Protein AF-A0A072V6P6-F1 (afdb_monomer)

Organism: Medicago truncatula (NCBI:txid3880)

Mean predicted aligned error: 11.07 Å

Radius of gyration: 18.54 Å; Cα contacts (8 Å, |Δi|>4): 54; chains: 1; bounding box: 42×20×48 Å

Foldseek 3Di:
DVVVVVVVVVVVVVVVVVVVVVVVVVPFQFAPWQVSCVVCPVVADPPFDWTQDPRGTDTHD

Secondary structure (DSSP, 8-state):
-HHHHHHHHHHHHHHHHHHHHHHHHHTS-B-SSGGGGGGGTTTS-TT-EEEEETTEEEEE-

Sequence (61 aa):
MAKILKFVYATILIIFLFVIATEVNAFRNPCKSDSDCTKLKLKCDRHTILTCFWRHCYCIF

Structure (mmCIF, N/CA/C/O backbone):
data_AF-A0A072V6P6-F1
#
_entry.id   AF-A0A072V6P6-F1
#
loop_
_atom_site.group_PDB
_atom_site.id
_atom_site.type_symbol
_atom_site.label_atom_id
_atom_site.label_alt_id
_atom_site.label_comp_id
_atom_site.label_asym_id
_atom_site.label_entity_id
_atom_site.label_seq_id
_atom_site.pdbx_PDB_ins_code
_atom_site.Cartn_x
_atom_site.Cartn_y
_atom_site.Cartn_z
_atom_site.occupancy
_atom_site.B_iso_or_equiv
_atom_site.auth_seq_id
_atom_site.auth_comp_id
_atom_site.auth_asym_id
_atom_site.auth_atom_id
_atom_site.pdbx_PDB_model_num
ATOM 1 N N . MET A 1 1 ? -30.206 1.135 25.511 1.00 61.28 1 MET A N 1
ATOM 2 C CA . MET A 1 1 ? -28.728 1.191 25.621 1.00 61.28 1 MET A CA 1
ATOM 3 C C . MET A 1 1 ? -28.017 0.138 24.766 1.00 61.28 1 MET A C 1
ATOM 5 O O . MET A 1 1 ? -27.208 0.525 23.936 1.00 61.28 1 MET A O 1
ATOM 9 N N . ALA A 1 2 ? -28.357 -1.157 24.854 1.00 72.00 2 ALA A N 1
ATOM 10 C CA . ALA A 1 2 ? -27.696 -2.221 24.072 1.00 72.00 2 ALA A CA 1
ATOM 11 C C . ALA A 1 2 ? -27.708 -2.029 22.536 1.00 72.00 2 ALA A C 1
ATOM 13 O O . ALA A 1 2 ? -26.749 -2.385 21.860 1.00 72.00 2 ALA A O 1
ATOM 14 N N . LYS A 1 3 ? -28.772 -1.436 21.973 1.00 76.75 3 LYS A N 1
ATOM 15 C CA . LYS A 1 3 ? -28.856 -1.128 20.531 1.00 76.75 3 LYS A CA 1
ATOM 16 C C . LYS A 1 3 ? -27.823 -0.082 20.082 1.00 76.75 3 LYS A C 1
ATOM 18 O O . LYS A 1 3 ? -27.254 -0.222 19.008 1.00 76.75 3 LYS A O 1
ATOM 23 N N . ILE A 1 4 ? -27.557 0.919 20.923 1.00 82.88 4 ILE A N 1
ATOM 24 C CA . ILE A 1 4 ? -26.587 1.990 20.639 1.00 82.88 4 ILE A CA 1
ATOM 25 C C . ILE A 1 4 ? -25.164 1.429 20.711 1.00 82.88 4 ILE A C 1
ATOM 27 O O . ILE A 1 4 ? -24.369 1.660 19.810 1.00 82.88 4 ILE A O 1
ATOM 31 N N . LEU A 1 5 ? -24.878 0.605 21.725 1.00 82.44 5 LEU A N 1
ATOM 32 C CA . LEU A 1 5 ? -23.597 -0.099 21.855 1.00 82.44 5 LEU A CA 1
ATOM 33 C C . LEU A 1 5 ? -23.291 -0.983 20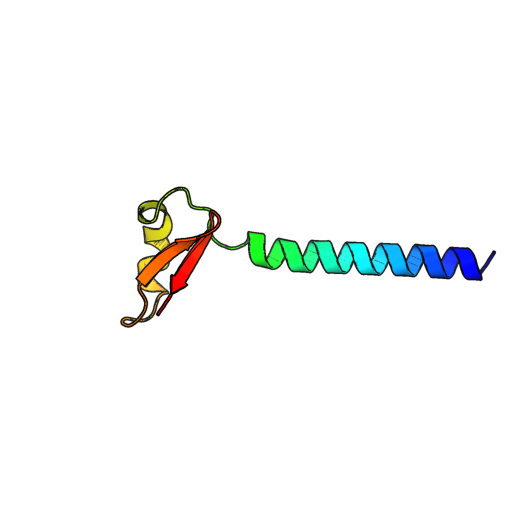.638 1.00 82.44 5 LEU A C 1
ATOM 35 O O . LEU A 1 5 ? -22.181 -0.936 20.120 1.00 82.44 5 LEU A O 1
ATOM 39 N N . LYS A 1 6 ? -24.281 -1.734 20.135 1.00 81.81 6 LYS A N 1
ATOM 40 C CA . LYS A 1 6 ? -24.130 -2.536 18.907 1.00 81.81 6 LYS A CA 1
ATOM 41 C C . LYS A 1 6 ? -23.815 -1.678 17.684 1.00 81.81 6 LYS A C 1
ATOM 43 O O . LYS A 1 6 ? -22.962 -2.056 16.889 1.00 81.81 6 LYS A O 1
ATOM 48 N N . PHE A 1 7 ? -24.487 -0.536 17.544 1.00 89.50 7 PHE A N 1
ATOM 49 C CA . PHE A 1 7 ? -24.259 0.373 16.424 1.00 89.50 7 PHE A CA 1
ATOM 50 C C . PHE A 1 7 ? -22.837 0.943 16.440 1.00 89.50 7 PHE A C 1
ATOM 52 O O . PHE A 1 7 ? -22.156 0.875 15.424 1.00 89.50 7 PHE A O 1
ATOM 59 N N . VAL A 1 8 ? -22.371 1.418 17.600 1.00 93.62 8 VAL A N 1
ATOM 60 C CA . VAL A 1 8 ? -21.006 1.944 17.778 1.00 93.62 8 VAL A CA 1
ATOM 61 C C . VAL A 1 8 ? -19.953 0.877 17.474 1.00 93.62 8 VAL A C 1
ATOM 63 O O . VAL A 1 8 ? -18.966 1.148 16.796 1.00 93.62 8 VAL A O 1
ATOM 66 N N . TYR A 1 9 ? -20.167 -0.356 17.933 1.00 92.31 9 TYR A N 1
ATOM 67 C CA . TYR A 1 9 ? -19.226 -1.444 17.670 1.00 92.31 9 TYR A CA 1
ATOM 68 C C . TYR A 1 9 ? -19.154 -1.798 16.179 1.00 92.31 9 TYR A C 1
ATOM 70 O O . TYR A 1 9 ? -18.071 -2.034 15.648 1.00 92.31 9 TYR A O 1
ATOM 78 N N . ALA A 1 10 ? -20.300 -1.795 15.490 1.00 93.00 10 ALA A N 1
ATOM 79 C CA . ALA A 1 10 ? -20.365 -2.046 14.056 1.00 93.00 10 ALA A CA 1
ATOM 80 C C . ALA A 1 10 ? -19.665 -0.944 13.245 1.00 93.00 10 ALA A C 1
ATOM 82 O O . ALA A 1 10 ? -18.915 -1.259 12.324 1.00 93.00 10 ALA A O 1
ATOM 83 N N . THR A 1 11 ? -19.843 0.334 13.596 1.00 93.50 11 THR A N 1
ATOM 84 C CA . THR A 1 11 ? -19.142 1.437 12.919 1.00 93.50 11 THR A CA 1
ATOM 85 C C . THR A 1 11 ? -17.638 1.390 13.144 1.00 93.50 11 THR A C 1
ATOM 87 O O . THR A 1 11 ? -16.895 1.561 12.182 1.00 93.50 11 THR A O 1
ATOM 90 N N . ILE A 1 12 ? -17.175 1.092 14.362 1.00 94.19 12 ILE A N 1
ATOM 91 C CA . ILE A 1 12 ? -15.739 0.914 14.635 1.00 94.19 12 ILE A CA 1
ATOM 92 C C . ILE A 1 12 ? -15.165 -0.214 13.770 1.00 94.19 12 ILE A C 1
ATOM 94 O O . ILE A 1 12 ? -14.133 -0.021 13.134 1.00 94.19 12 ILE A O 1
ATOM 98 N N . LEU A 1 13 ? -15.851 -1.359 13.690 1.00 93.69 13 LEU A N 1
ATOM 99 C CA . LEU A 1 13 ? -15.441 -2.487 12.847 1.00 93.69 13 LEU A CA 1
ATOM 100 C C . LEU A 1 13 ? -15.336 -2.103 11.368 1.00 93.69 13 LEU A C 1
ATOM 102 O O . LEU A 1 13 ? -14.343 -2.426 10.721 1.00 93.69 13 LEU A O 1
ATOM 106 N N . ILE A 1 14 ? -16.332 -1.389 10.841 1.00 92.00 14 ILE A N 1
ATOM 107 C CA . ILE A 1 14 ? -16.344 -0.940 9.443 1.00 92.00 14 ILE A CA 1
ATOM 108 C C . ILE A 1 14 ? -15.178 0.015 9.169 1.00 92.00 14 ILE A C 1
ATOM 110 O O . ILE A 1 14 ? -14.479 -0.155 8.173 1.00 92.00 14 ILE A O 1
ATOM 114 N N . ILE A 1 15 ? -14.936 0.985 10.055 1.00 90.56 15 ILE A N 1
ATOM 115 C CA . ILE A 1 15 ? -13.825 1.935 9.912 1.00 90.56 15 ILE A CA 1
ATOM 116 C C . ILE A 1 15 ? -12.488 1.191 9.952 1.00 90.56 15 ILE A C 1
ATOM 118 O O . ILE A 1 15 ? -11.628 1.435 9.113 1.00 90.56 15 ILE A O 1
ATOM 122 N N . PHE A 1 16 ? -12.322 0.249 10.880 1.00 89.44 16 PHE A N 1
ATOM 123 C CA . PHE A 1 16 ? -11.089 -0.522 11.015 1.00 89.44 16 PHE A CA 1
ATOM 124 C C . PHE A 1 16 ? -10.794 -1.357 9.762 1.00 89.44 16 PHE A C 1
ATOM 126 O O . PHE A 1 16 ? -9.681 -1.331 9.240 1.00 89.44 16 PHE A O 1
ATOM 133 N N . LEU A 1 17 ? -11.812 -2.040 9.228 1.00 86.94 17 LEU A N 1
ATOM 134 C CA . LEU A 1 17 ? -11.700 -2.795 7.979 1.00 86.94 17 LEU A CA 1
ATOM 135 C C . LEU A 1 17 ? -11.388 -1.887 6.784 1.00 86.94 17 LEU A C 1
ATOM 137 O O . LEU A 1 17 ? -10.587 -2.260 5.928 1.00 86.94 17 LEU A O 1
ATOM 141 N N . PHE A 1 18 ? -11.977 -0.690 6.739 1.00 86.38 18 PHE A N 1
ATOM 142 C CA . PHE A 1 18 ? -11.708 0.288 5.689 1.00 86.38 18 PHE A CA 1
ATOM 143 C C . PHE A 1 18 ? -10.256 0.776 5.725 1.00 86.38 18 PHE A C 1
ATOM 145 O O . PHE A 1 18 ? -9.591 0.768 4.693 1.00 86.38 18 PHE A O 1
ATOM 152 N N . VAL A 1 19 ? -9.741 1.119 6.911 1.00 82.00 19 VAL A N 1
ATOM 153 C CA . VAL A 1 19 ? -8.342 1.539 7.099 1.00 82.00 19 VAL A CA 1
ATOM 154 C C . VAL A 1 19 ? -7.383 0.446 6.622 1.00 82.00 19 VAL A C 1
ATOM 156 O O . VAL A 1 19 ? -6.498 0.727 5.813 1.00 82.00 19 VAL A O 1
ATOM 159 N N . ILE A 1 20 ? -7.606 -0.810 7.027 1.00 79.25 20 ILE A N 1
ATOM 160 C CA . ILE A 1 20 ? -6.790 -1.948 6.577 1.00 79.25 20 ILE A CA 1
ATOM 161 C C . ILE A 1 20 ? -6.840 -2.087 5.051 1.00 79.25 20 ILE A C 1
ATOM 163 O O . ILE A 1 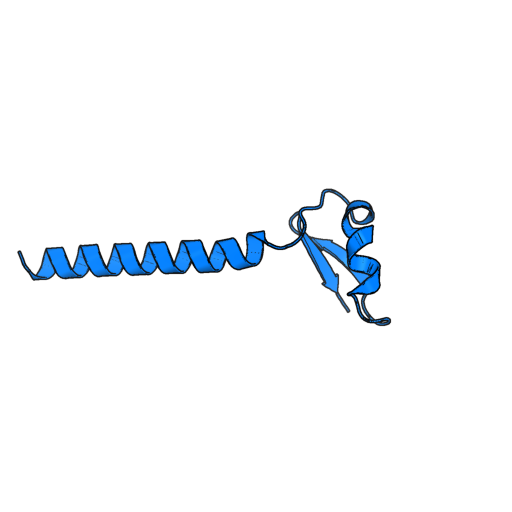20 ? -5.800 -2.213 4.412 1.00 79.25 20 ILE A O 1
ATOM 167 N N . ALA A 1 21 ? -8.027 -2.028 4.441 1.00 74.38 21 ALA A N 1
ATOM 168 C CA . ALA A 1 21 ? -8.165 -2.146 2.990 1.00 74.38 21 ALA A CA 1
ATOM 169 C C . ALA A 1 21 ? -7.442 -1.014 2.235 1.00 74.38 21 ALA A C 1
ATOM 171 O O . ALA A 1 21 ? -6.850 -1.252 1.181 1.00 74.38 21 ALA A O 1
ATOM 172 N N . THR A 1 22 ? -7.448 0.208 2.775 1.00 69.50 22 THR A N 1
ATOM 173 C CA . THR A 1 22 ? -6.721 1.341 2.186 1.00 69.50 22 THR A CA 1
ATOM 174 C C . THR A 1 22 ? -5.204 1.237 2.357 1.00 69.50 22 THR A C 1
ATOM 176 O O . THR A 1 22 ? -4.468 1.585 1.435 1.00 69.50 22 THR A O 1
ATOM 179 N N . GLU A 1 23 ? -4.724 0.688 3.475 1.00 60.94 23 GLU A N 1
ATOM 180 C CA . GLU A 1 23 ? -3.298 0.437 3.731 1.00 60.94 23 GLU A CA 1
ATOM 181 C C . GLU A 1 23 ? -2.708 -0.590 2.753 1.00 60.94 23 GLU A C 1
ATOM 183 O O . GLU A 1 23 ? -1.595 -0.408 2.266 1.00 60.94 23 GLU A O 1
ATOM 188 N N . VAL A 1 24 ? -3.464 -1.626 2.365 1.00 58.72 24 VAL A N 1
ATOM 189 C CA . VAL A 1 24 ? -3.006 -2.618 1.366 1.00 58.72 24 VAL A CA 1
ATOM 190 C C . VAL A 1 24 ? -2.650 -1.948 0.028 1.00 58.72 24 VAL A C 1
ATOM 192 O O . VAL A 1 24 ? -1.692 -2.355 -0.630 1.00 58.72 24 VAL A O 1
ATOM 195 N N . ASN A 1 25 ? -3.355 -0.877 -0.352 1.00 55.38 25 ASN A N 1
ATOM 196 C CA . ASN A 1 25 ? -2.999 -0.068 -1.522 1.00 55.38 25 ASN A CA 1
ATOM 197 C C . ASN A 1 25 ? -1.863 0.933 -1.244 1.00 55.38 25 ASN A C 1
ATOM 199 O O . ASN A 1 25 ? -1.127 1.275 -2.171 1.00 55.38 25 ASN A O 1
ATOM 203 N N . ALA A 1 26 ? -1.672 1.362 0.007 1.00 53.31 26 ALA A N 1
ATOM 204 C CA . ALA A 1 26 ? -0.565 2.229 0.415 1.00 53.31 26 ALA A CA 1
ATOM 205 C C . ALA A 1 26 ? 0.808 1.528 0.355 1.00 53.31 26 ALA A C 1
ATOM 207 O O . ALA A 1 26 ? 1.827 2.198 0.204 1.00 53.31 26 ALA A O 1
ATOM 208 N N . PHE A 1 27 ? 0.848 0.188 0.387 1.00 53.28 27 PHE A N 1
ATOM 209 C CA . PHE A 1 27 ? 2.073 -0.602 0.186 1.00 53.28 27 PHE A CA 1
ATOM 210 C C . PHE A 1 27 ? 2.619 -0.583 -1.249 1.00 53.28 27 PHE A C 1
ATOM 212 O O . PHE A 1 27 ? 3.712 -1.104 -1.494 1.00 53.28 27 PHE A O 1
ATOM 219 N N . ARG A 1 28 ? 1.913 0.005 -2.226 1.00 61.72 28 ARG A N 1
ATOM 220 C CA . ARG A 1 28 ? 2.525 0.229 -3.539 1.00 61.72 28 ARG A CA 1
ATOM 221 C C . ARG A 1 28 ? 3.613 1.285 -3.410 1.00 61.72 28 ARG A C 1
ATOM 223 O O . ARG A 1 28 ? 3.347 2.379 -2.922 1.00 61.72 28 ARG A O 1
ATOM 230 N N . ASN A 1 29 ? 4.811 0.977 -3.913 1.00 69.69 29 ASN A N 1
ATOM 231 C CA . ASN A 1 29 ? 5.932 1.914 -3.943 1.00 69.69 29 ASN A CA 1
ATOM 232 C C . ASN A 1 29 ? 5.458 3.293 -4.429 1.00 69.69 29 ASN A C 1
ATOM 234 O O . ASN A 1 29 ? 4.966 3.385 -5.562 1.00 69.69 29 ASN A O 1
ATOM 238 N N . PRO A 1 30 ? 5.575 4.337 -3.590 1.00 77.94 30 PRO A N 1
ATOM 239 C CA . PRO A 1 30 ? 5.185 5.670 -3.993 1.00 77.94 30 PRO A CA 1
ATOM 240 C C . PRO A 1 30 ? 6.101 6.139 -5.124 1.00 77.94 30 PRO A C 1
ATOM 242 O O . PRO A 1 30 ? 7.314 5.926 -5.083 1.00 77.94 30 PRO A O 1
ATOM 245 N N . CYS A 1 31 ? 5.521 6.785 -6.126 1.00 82.62 31 CYS A N 1
ATOM 246 C CA . CYS A 1 31 ? 6.235 7.354 -7.264 1.00 82.62 31 CYS A CA 1
ATOM 247 C C . CYS A 1 31 ? 5.721 8.764 -7.559 1.00 82.62 31 CYS A C 1
ATOM 249 O O . CYS A 1 31 ? 4.571 9.106 -7.272 1.00 82.62 31 CYS A O 1
ATOM 251 N N . LYS A 1 32 ? 6.584 9.607 -8.121 1.00 85.62 32 LYS A N 1
ATOM 252 C CA . LYS A 1 32 ? 6.216 10.906 -8.700 1.00 85.62 32 LYS A CA 1
ATOM 253 C C . LYS A 1 32 ? 6.30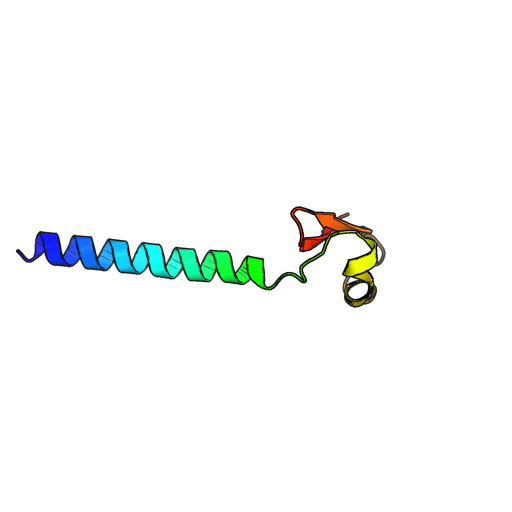9 10.873 -10.222 1.00 85.62 32 LYS A C 1
ATOM 255 O O . LYS A 1 32 ? 5.586 11.609 -10.883 1.00 85.62 32 LYS A O 1
ATOM 260 N N . SER A 1 33 ? 7.185 10.024 -10.748 1.00 82.06 33 SER A N 1
ATOM 261 C CA . SER A 1 33 ? 7.418 9.793 -12.169 1.00 82.06 33 SER A CA 1
ATOM 262 C C . SER A 1 33 ? 7.657 8.304 -12.432 1.00 82.06 33 SER A C 1
ATOM 264 O O . SER A 1 33 ? 8.062 7.565 -11.532 1.00 82.06 33 SER A O 1
ATOM 266 N N . ASP A 1 34 ? 7.460 7.858 -13.672 1.00 81.25 34 ASP A N 1
ATOM 267 C CA . ASP A 1 34 ? 7.687 6.468 -14.104 1.00 81.25 34 ASP A CA 1
ATOM 268 C C . ASP A 1 34 ? 9.122 5.993 -13.813 1.00 81.25 34 ASP A C 1
ATOM 270 O O . ASP A 1 34 ? 9.361 4.824 -13.501 1.00 81.25 34 ASP A O 1
ATOM 274 N N . SER A 1 35 ? 10.088 6.916 -13.839 1.00 80.62 35 SER A N 1
ATOM 275 C CA . SER A 1 35 ? 11.491 6.652 -13.502 1.00 80.62 35 SER A CA 1
ATOM 276 C C . SER A 1 35 ? 11.690 6.161 -12.064 1.00 80.62 35 SER A C 1
ATOM 278 O O . SER A 1 35 ?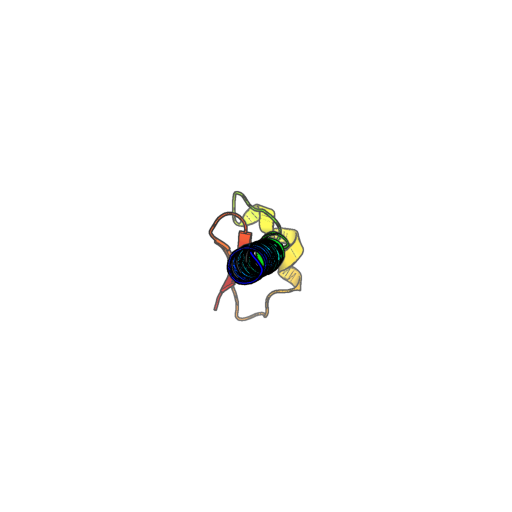 12.596 5.361 -11.809 1.00 80.62 35 SER A O 1
ATOM 280 N N . ASP A 1 36 ? 10.832 6.586 -11.131 1.00 79.00 36 ASP A N 1
ATOM 281 C CA . ASP A 1 36 ? 10.910 6.211 -9.712 1.00 79.00 36 ASP A CA 1
ATOM 282 C C . ASP A 1 36 ? 10.545 4.735 -9.494 1.00 79.00 36 ASP A C 1
ATOM 284 O O . ASP A 1 36 ? 10.943 4.112 -8.507 1.00 79.00 36 ASP A O 1
ATOM 288 N N . CYS A 1 37 ? 9.824 4.143 -10.449 1.00 78.31 37 CYS A N 1
ATOM 289 C CA . CYS A 1 37 ? 9.386 2.758 -10.395 1.00 78.31 37 CYS A CA 1
ATOM 290 C C . CYS A 1 37 ? 10.477 1.758 -10.798 1.00 78.31 37 CYS A C 1
ATOM 292 O O . CYS A 1 37 ? 10.258 0.558 -10.694 1.00 78.31 37 CYS A O 1
ATOM 294 N N . THR A 1 38 ? 11.678 2.195 -11.184 1.00 71.25 38 THR A N 1
ATOM 295 C CA . THR A 1 38 ? 12.775 1.342 -11.698 1.00 71.25 38 THR A CA 1
ATOM 296 C C . THR A 1 38 ? 13.078 0.079 -10.879 1.00 71.25 38 THR A C 1
ATOM 298 O O . THR A 1 38 ? 13.421 -0.949 -11.463 1.00 71.25 38 THR A O 1
ATOM 301 N N . LYS A 1 39 ? 12.876 0.090 -9.554 1.00 66.69 39 LYS A N 1
ATOM 302 C CA . LYS A 1 39 ? 13.023 -1.098 -8.684 1.00 66.69 39 LYS A CA 1
ATOM 303 C C . LYS A 1 39 ? 12.034 -2.236 -8.995 1.00 66.69 39 LYS A C 1
ATOM 305 O O . LYS A 1 39 ? 12.317 -3.392 -8.698 1.00 66.69 39 LYS A O 1
ATOM 310 N N . LEU A 1 40 ? 10.879 -1.921 -9.580 1.00 65.19 40 LEU A N 1
ATOM 311 C CA . LEU A 1 40 ? 9.808 -2.858 -9.942 1.00 65.19 40 LEU A CA 1
ATOM 312 C C . LEU A 1 40 ? 9.917 -3.377 -11.380 1.00 65.19 40 LEU A C 1
ATOM 314 O O . LEU A 1 40 ? 9.151 -4.259 -11.758 1.00 65.19 40 LEU A O 1
ATOM 318 N N . LYS A 1 41 ? 10.898 -2.909 -12.161 1.00 62.22 41 LYS A N 1
ATOM 319 C CA . LYS A 1 41 ? 11.094 -3.324 -13.560 1.00 62.22 41 LYS A CA 1
ATOM 320 C C . LYS A 1 41 ? 11.322 -4.836 -13.719 1.00 62.22 41 LYS A C 1
ATOM 322 O O . LYS A 1 41 ? 11.000 -5.388 -14.758 1.00 62.22 41 LYS A O 1
ATOM 327 N N . LEU A 1 42 ? 11.829 -5.502 -12.676 1.00 64.00 42 LEU A N 1
ATOM 328 C CA . LEU A 1 42 ? 12.013 -6.961 -12.607 1.00 64.00 42 LEU A CA 1
ATOM 329 C C . LEU A 1 42 ? 10.741 -7.739 -12.219 1.00 64.00 42 LEU A C 1
ATOM 331 O O . LEU A 1 42 ? 10.715 -8.955 -12.369 1.00 64.00 42 LEU A O 1
ATOM 335 N N . LYS A 1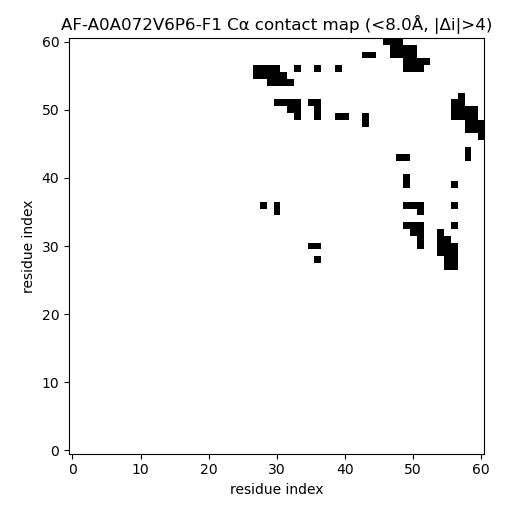 43 ? 9.717 -7.065 -11.679 1.00 70.25 43 LYS A N 1
ATOM 336 C CA . LYS A 1 43 ? 8.457 -7.684 -11.229 1.00 7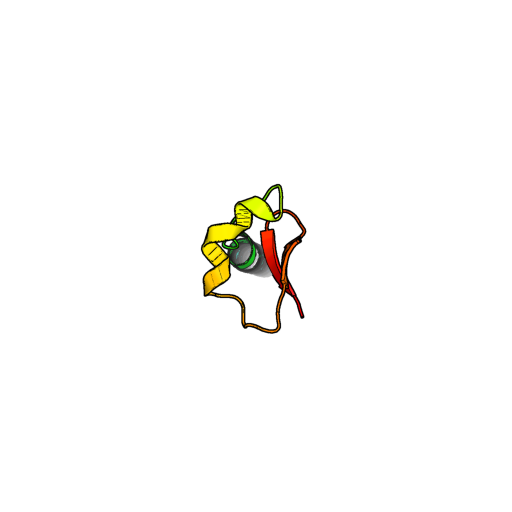0.25 43 LYS A CA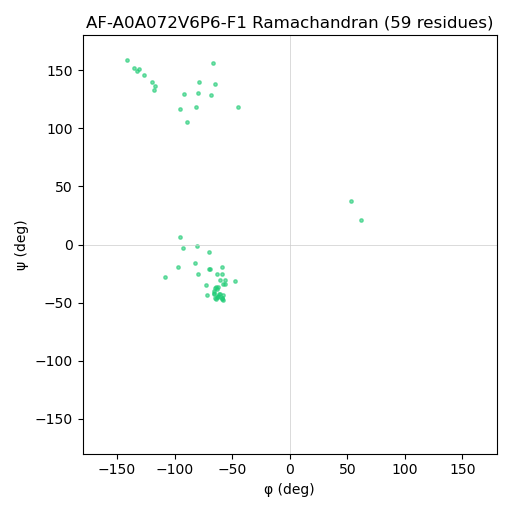 1
ATOM 337 C C . LYS A 1 43 ? 7.334 -7.599 -12.264 1.00 70.25 43 LYS A C 1
ATOM 339 O O . LYS A 1 43 ? 6.373 -8.350 -12.142 1.00 70.25 43 LYS A O 1
ATOM 344 N N . CYS A 1 44 ? 7.428 -6.691 -13.233 1.00 75.56 44 CYS A N 1
ATOM 345 C CA . CYS A 1 44 ? 6.473 -6.627 -14.335 1.00 75.56 44 CYS A CA 1
ATOM 346 C C . CYS A 1 44 ? 6.796 -7.698 -15.382 1.00 75.56 44 CYS A C 1
ATOM 348 O O . CYS A 1 44 ? 7.963 -7.941 -15.693 1.00 75.56 44 CYS A O 1
ATOM 350 N N . ASP A 1 45 ? 5.756 -8.328 -15.925 1.00 78.81 45 ASP A N 1
ATOM 351 C CA . ASP A 1 45 ? 5.894 -9.282 -17.023 1.00 78.81 45 ASP A CA 1
ATOM 352 C C . ASP A 1 45 ? 6.375 -8.558 -18.294 1.00 78.81 45 ASP A C 1
ATOM 354 O O . ASP A 1 45 ? 6.149 -7.354 -18.451 1.00 78.81 45 ASP A O 1
ATOM 358 N N . ARG A 1 46 ? 7.010 -9.276 -19.229 1.00 75.81 46 ARG A N 1
ATOM 359 C CA . ARG A 1 46 ? 7.586 -8.699 -20.464 1.00 75.81 46 ARG A CA 1
ATOM 360 C C . ARG A 1 46 ? 6.553 -7.983 -21.338 1.00 75.81 46 ARG A C 1
ATOM 362 O O . ARG A 1 46 ? 6.934 -7.172 -22.174 1.00 75.81 46 ARG A O 1
ATOM 369 N N . HIS A 1 47 ? 5.273 -8.286 -21.140 1.00 78.69 47 HIS A N 1
ATOM 370 C CA . HIS A 1 47 ? 4.144 -7.707 -21.865 1.00 78.69 47 HIS A CA 1
ATOM 371 C C . HIS A 1 47 ? 3.486 -6.523 -21.150 1.00 78.69 47 HIS A C 1
ATOM 373 O O . HIS A 1 47 ? 2.453 -6.056 -21.607 1.00 78.69 47 HIS A O 1
ATOM 379 N N . THR A 1 48 ? 4.048 -6.051 -20.035 1.00 81.69 48 THR A N 1
ATOM 380 C CA . THR A 1 48 ? 3.477 -4.939 -19.268 1.00 81.69 48 THR A CA 1
ATOM 381 C C . THR A 1 48 ? 4.445 -3.767 -19.181 1.00 81.69 48 THR A C 1
ATOM 383 O O . THR A 1 48 ? 5.651 -3.937 -18.990 1.00 81.69 48 THR A O 1
ATOM 386 N N . ILE A 1 49 ? 3.911 -2.557 -19.307 1.00 82.00 49 ILE A N 1
ATOM 387 C CA . ILE A 1 49 ? 4.630 -1.302 -19.133 1.00 82.00 49 ILE A CA 1
ATOM 388 C C . ILE A 1 49 ? 4.492 -0.881 -17.671 1.00 82.00 49 ILE A C 1
ATOM 390 O O . ILE A 1 49 ? 3.402 -0.850 -17.098 1.00 82.00 49 ILE A O 1
ATOM 394 N N . LEU A 1 50 ? 5.629 -0.570 -17.057 1.00 83.31 50 LEU A N 1
ATOM 395 C CA . LEU A 1 50 ? 5.678 -0.047 -15.702 1.00 83.31 50 LEU A CA 1
ATOM 396 C C . LEU A 1 50 ? 5.391 1.455 -15.730 1.00 83.31 50 LEU A C 1
ATOM 398 O O . LEU A 1 50 ? 6.162 2.209 -16.322 1.00 83.31 50 LEU A O 1
ATOM 402 N N . THR A 1 51 ? 4.315 1.883 -15.07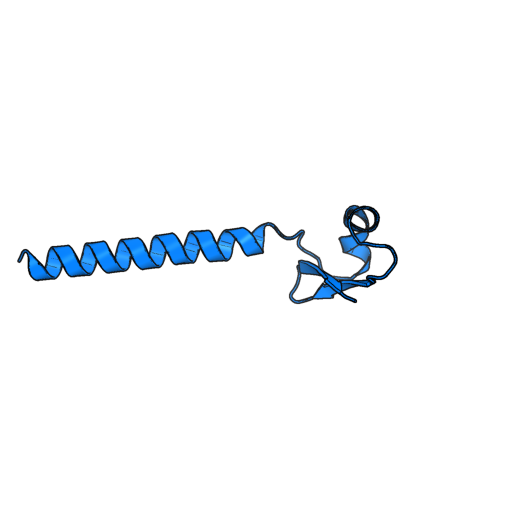7 1.00 84.75 51 THR A N 1
ATOM 403 C CA . THR A 1 51 ? 3.893 3.290 -15.051 1.00 84.75 51 THR A CA 1
ATOM 404 C C . THR A 1 51 ? 3.600 3.751 -13.629 1.00 84.75 51 THR A C 1
ATOM 406 O O . THR A 1 51 ? 3.224 2.967 -12.751 1.00 84.75 51 THR A O 1
ATOM 409 N N . CYS A 1 52 ? 3.791 5.043 -13.395 1.00 85.94 52 CYS A N 1
ATOM 410 C CA . CYS A 1 52 ? 3.376 5.738 -12.200 1.00 85.94 52 CYS A CA 1
ATOM 411 C C . CYS A 1 52 ? 1.949 6.256 -12.392 1.00 85.94 52 CYS A C 1
ATOM 413 O O . CYS A 1 52 ? 1.707 7.252 -13.074 1.00 85.94 52 CYS A O 1
ATOM 415 N N . PHE A 1 53 ? 0.987 5.599 -11.753 1.00 84.06 53 PHE A N 1
ATOM 416 C CA . PHE A 1 53 ? -0.413 6.003 -11.775 1.00 84.06 53 PHE A CA 1
ATOM 417 C C . PHE A 1 53 ? -0.858 6.329 -10.353 1.00 84.06 53 PHE A C 1
ATOM 419 O O . PHE A 1 53 ? -0.559 5.589 -9.424 1.00 84.06 53 PHE A O 1
ATOM 426 N N . TRP A 1 54 ? -1.540 7.455 -10.133 1.00 82.38 54 TRP A N 1
ATOM 427 C CA . TRP A 1 54 ? -2.021 7.832 -8.790 1.00 82.38 54 TRP A CA 1
ATOM 428 C C . TRP A 1 54 ? -0.926 7.827 -7.703 1.00 82.38 54 TRP A C 1
ATOM 430 O O . TRP A 1 54 ? -1.170 7.454 -6.561 1.00 82.38 54 TRP A O 1
ATOM 440 N N . ARG A 1 55 ? 0.295 8.251 -8.060 1.00 84.62 55 ARG A N 1
ATOM 441 C CA . ARG A 1 55 ? 1.488 8.233 -7.189 1.00 84.62 55 ARG A CA 1
ATOM 442 C C . ARG A 1 55 ? 1.932 6.847 -6.721 1.00 84.62 55 ARG A C 1
ATOM 444 O O . ARG A 1 55 ? 2.662 6.741 -5.740 1.00 84.62 55 ARG A O 1
ATOM 451 N N . HIS A 1 56 ? 1.537 5.796 -7.425 1.00 84.31 56 HIS A N 1
ATOM 452 C CA . HIS A 1 56 ? 1.942 4.428 -7.146 1.00 84.31 56 HIS A CA 1
ATOM 453 C C . HIS A 1 56 ? 2.383 3.728 -8.433 1.00 84.31 56 HIS A C 1
ATOM 455 O O . HIS A 1 56 ? 1.904 4.035 -9.521 1.00 84.31 56 HIS A O 1
ATOM 461 N N . CYS A 1 57 ? 3.312 2.785 -8.318 1.00 82.06 57 CYS A N 1
ATOM 462 C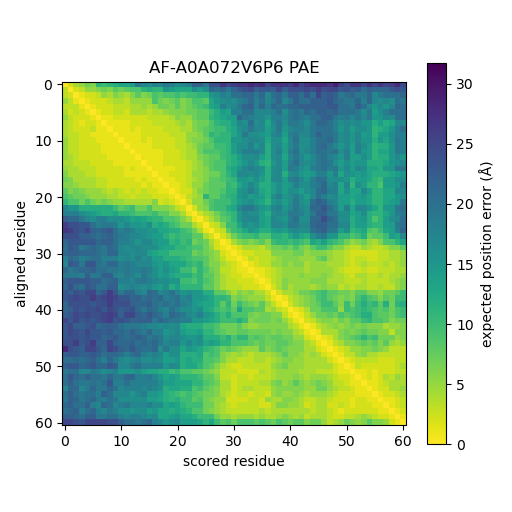 CA . CYS A 1 57 ? 3.783 2.017 -9.467 1.00 82.06 57 CYS A CA 1
ATOM 463 C C . CYS A 1 57 ? 2.806 0.887 -9.833 1.00 82.06 57 CYS A C 1
ATOM 465 O O . CYS A 1 57 ? 2.431 0.082 -8.973 1.00 82.06 57 CYS A O 1
ATOM 467 N N . TYR A 1 58 ? 2.447 0.790 -11.113 1.00 82.19 58 TYR A N 1
ATOM 468 C CA . TYR A 1 58 ? 1.588 -0.248 -11.687 1.00 82.19 58 TYR A CA 1
ATOM 469 C C . TYR A 1 58 ? 2.277 -0.921 -12.877 1.00 82.19 58 TYR A C 1
ATOM 471 O O . TYR A 1 58 ? 2.996 -0.269 -13.627 1.00 82.19 58 TYR A O 1
ATOM 479 N N . CYS A 1 59 ? 2.024 -2.218 -13.059 1.00 82.81 59 CYS A N 1
ATOM 480 C CA . CYS A 1 59 ? 2.295 -2.918 -14.314 1.00 82.81 59 CYS A CA 1
ATOM 481 C C . CYS A 1 59 ? 0.988 -2.923 -15.111 1.00 82.81 59 CYS A C 1
ATOM 483 O O . CYS A 1 59 ? -0.005 -3.481 -14.640 1.00 82.81 59 CYS A O 1
ATOM 485 N N . ILE A 1 60 ? 0.973 -2.270 -16.266 1.00 82.62 60 ILE A N 1
ATOM 486 C CA . ILE A 1 60 ? -0.213 -2.127 -17.117 1.00 82.62 60 ILE A CA 1
ATOM 487 C C . ILE A 1 60 ? 0.081 -2.834 -18.444 1.00 82.62 60 ILE A C 1
ATOM 489 O O . ILE A 1 60 ? 1.201 -2.721 -18.935 1.00 82.62 60 ILE A O 1
ATOM 493 N N . PHE A 1 61 ? -0.869 -3.608 -18.973 1.00 77.81 61 PHE A N 1
ATOM 494 C CA . PHE A 1 61 ? -0.747 -4.258 -20.287 1.00 77.81 61 PHE A CA 1
ATOM 495 C C . PHE A 1 61 ? -0.848 -3.247 -21.431 1.00 77.81 61 PHE A C 1
ATOM 497 O O . PHE A 1 61 ? -1.631 -2.281 -21.282 1.00 77.81 61 PHE A O 1
#

pLDDT: mean 78.47, std 10.51, range [53.28, 94.19]

Nearest PDB structures (foldseek):
  6avd-assembly1_A  TM=6.897E-01  e=2.423E+00  Opistophthalmus carinatus
  1lgl-assembly1_A  TM=6.191E-01  e=6.733E+00  Mesobuthus eupeus

InterPro domains:
  IPR009810 Late nodulin domain [PF07127] (1-58)

Solvent-accessible surface area (backbone atoms only — not comparable to full-atom values): 3584 Å² total; per-residue (Å²): 110,72,70,58,54,53,50,54,52,50,51,52,51,52,52,53,54,49,51,54,60,53,47,66,62,62,70,39,58,72,24,93,43,46,76,65,38,61,87,49,63,83,74,40,56,97,76,33,52,73,38,49,52,97,47,20,52,44,68,42,115